Protein AF-A0A8S3AUY8-F1 (afdb_monomer_lite)

Organism: NCBI:txid392030

pLDDT: mean 96.7, std 2.55, range [85.31, 98.44]

Foldseek 3Di:
DDLVVLLVVLVVLLPDQAAQEDEPEQPLQDPSSVVSNVVSVVRRPRHNYYHHHNNPD

Structure (mmCIF, N/CA/C/O backbone):
data_AF-A0A8S3AUY8-F1
#
_entry.id   AF-A0A8S3AUY8-F1
#
loop_
_atom_site.group_PDB
_atom_site.id
_atom_site.type_symbol
_atom_site.label_atom_id
_atom_site.label_alt_id
_atom_site.label_comp_id
_atom_site.label_asym_id
_atom_site.label_entity_id
_atom_site.label_seq_id
_atom_site.pdbx_PDB_ins_code
_atom_site.Cartn_x
_atom_site.Cartn_y
_atom_site.Cartn_z
_atom_site.occupancy
_atom_site.B_iso_or_equiv
_atom_site.auth_seq_id
_atom_site.auth_comp_id
_atom_site.auth_asym_id
_atom_site.auth_atom_id
_atom_site.pdbx_PDB_model_num
ATOM 1 N N . MET A 1 1 ? 0.874 5.039 -12.539 1.00 85.31 1 MET A N 1
ATOM 2 C CA . MET A 1 1 ? 0.840 5.988 -11.392 1.00 85.31 1 MET A CA 1
ATOM 3 C C . MET A 1 1 ? 2.270 6.285 -10.969 1.00 85.31 1 MET A C 1
ATOM 5 O O . MET A 1 1 ? 3.096 5.386 -11.001 1.00 85.31 1 MET A O 1
ATOM 9 N N . SER A 1 2 ? 2.602 7.526 -10.589 1.00 92.44 2 SER A N 1
ATOM 10 C CA . SER A 1 2 ? 3.989 7.844 -10.210 1.00 92.44 2 SER A CA 1
ATOM 11 C C . SER A 1 2 ? 4.386 7.205 -8.872 1.00 92.44 2 SER A C 1
ATOM 13 O O . SER A 1 2 ? 3.570 7.120 -7.953 1.00 92.44 2 SER A O 1
ATOM 15 N N . GLU A 1 3 ? 5.656 6.826 -8.723 1.00 91.81 3 GLU A N 1
ATOM 16 C CA . GLU A 1 3 ? 6.193 6.257 -7.477 1.00 91.81 3 GLU A CA 1
ATOM 17 C C . GLU A 1 3 ? 5.991 7.188 -6.269 1.00 91.81 3 GLU A C 1
ATOM 19 O O . GLU A 1 3 ? 5.605 6.752 -5.182 1.00 91.81 3 GLU A O 1
ATOM 24 N N . LYS A 1 4 ? 6.166 8.500 -6.470 1.00 95.19 4 LYS A N 1
ATOM 25 C CA . LYS A 1 4 ? 5.916 9.512 -5.435 1.00 95.19 4 LYS A CA 1
ATOM 26 C C . LYS A 1 4 ? 4.458 9.501 -4.970 1.00 95.19 4 LYS A C 1
ATOM 28 O O . LYS A 1 4 ? 4.182 9.657 -3.781 1.00 95.19 4 LYS A O 1
ATOM 33 N N . THR A 1 5 ? 3.521 9.308 -5.894 1.00 95.69 5 THR A N 1
ATOM 34 C CA . THR A 1 5 ? 2.096 9.203 -5.565 1.00 95.69 5 THR A CA 1
ATOM 35 C C . THR A 1 5 ? 1.834 7.965 -4.708 1.00 95.69 5 THR A C 1
ATOM 37 O O . THR A 1 5 ? 1.199 8.083 -3.662 1.00 95.69 5 THR A O 1
ATOM 40 N N . VAL A 1 6 ? 2.376 6.804 -5.095 1.00 97.06 6 VAL A N 1
ATOM 41 C CA . VAL A 1 6 ? 2.178 5.534 -4.369 1.00 97.06 6 VAL A CA 1
ATOM 42 C C . VAL A 1 6 ? 2.773 5.605 -2.962 1.00 97.06 6 VAL A C 1
ATOM 44 O O . VAL A 1 6 ? 2.125 5.223 -1.993 1.00 97.06 6 VAL A O 1
ATOM 47 N N . THR A 1 7 ? 3.987 6.137 -2.825 1.00 96.69 7 THR A N 1
ATOM 48 C CA . THR A 1 7 ? 4.662 6.274 -1.523 1.00 96.69 7 THR A CA 1
ATOM 49 C C . THR A 1 7 ? 3.942 7.259 -0.601 1.00 96.69 7 THR A C 1
ATOM 51 O O . THR A 1 7 ? 3.811 6.999 0.596 1.00 96.69 7 THR A O 1
ATOM 54 N N . THR A 1 8 ? 3.395 8.349 -1.148 1.00 98.06 8 THR A N 1
ATOM 55 C CA . THR A 1 8 ? 2.556 9.290 -0.385 1.00 98.06 8 THR A CA 1
ATOM 56 C C . THR A 1 8 ? 1.265 8.621 0.087 1.00 98.06 8 THR A C 1
ATOM 58 O O . THR A 1 8 ? 0.905 8.735 1.260 1.00 98.06 8 THR A O 1
ATOM 61 N N . LEU A 1 9 ? 0.594 7.873 -0.795 1.00 98.00 9 LEU A N 1
ATOM 62 C CA . LEU A 1 9 ? -0.600 7.103 -0.450 1.00 98.00 9 LEU A CA 1
ATOM 63 C C . LEU A 1 9 ? -0.305 6.060 0.635 1.00 98.00 9 LEU A C 1
ATOM 65 O O . LEU A 1 9 ? -1.051 5.967 1.605 1.00 98.00 9 LEU A O 1
ATOM 69 N N . ALA A 1 10 ? 0.800 5.323 0.518 1.00 98.06 10 ALA A N 1
ATOM 70 C CA . ALA A 1 10 ? 1.239 4.367 1.528 1.00 98.06 10 ALA A CA 1
ATOM 71 C C . ALA A 1 10 ? 1.454 5.044 2.892 1.00 98.06 10 ALA A C 1
ATOM 73 O O . ALA A 1 10 ? 1.029 4.519 3.919 1.00 98.06 10 ALA A O 1
ATOM 74 N N . GLY A 1 11 ? 2.051 6.241 2.915 1.00 98.12 11 GLY A N 1
ATOM 75 C CA . GLY A 1 11 ? 2.186 7.048 4.129 1.00 98.12 11 GLY A CA 1
ATOM 76 C C . GLY A 1 11 ? 0.837 7.407 4.760 1.00 98.12 11 GLY A C 1
ATOM 77 O O . GLY A 1 11 ? 0.657 7.226 5.963 1.00 98.12 11 GLY A O 1
ATOM 78 N N . ALA A 1 12 ? -0.129 7.846 3.950 1.00 98.12 12 ALA A N 1
ATOM 79 C CA . ALA A 1 12 ? -1.483 8.139 4.418 1.00 98.12 12 ALA A CA 1
ATOM 80 C C . ALA A 1 12 ? -2.208 6.879 4.920 1.00 98.12 12 ALA A C 1
ATOM 82 O O . ALA A 1 12 ? -2.905 6.928 5.933 1.00 98.12 12 ALA A O 1
ATOM 83 N N . LEU A 1 13 ? -2.006 5.739 4.254 1.00 98.31 13 LEU A N 1
ATOM 84 C CA . LEU A 1 13 ? -2.611 4.468 4.634 1.00 98.31 13 LEU A CA 1
ATOM 85 C C . LEU A 1 13 ? -2.151 4.025 6.028 1.00 98.31 13 LEU A C 1
ATOM 87 O O . LEU A 1 13 ? -2.974 3.545 6.793 1.00 98.31 13 LEU A O 1
ATOM 91 N N . LYS A 1 14 ? -0.894 4.257 6.424 1.00 98.12 14 LYS A N 1
ATOM 92 C CA . LYS A 1 14 ? -0.393 3.881 7.766 1.00 98.12 14 LYS A CA 1
ATOM 93 C C . LYS A 1 14 ? -1.192 4.479 8.926 1.00 98.12 14 LYS A C 1
AT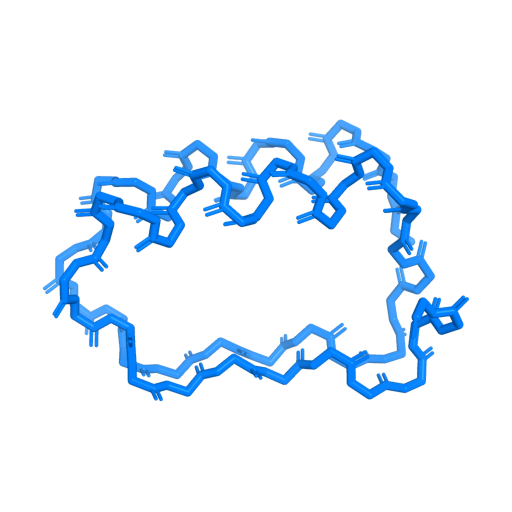OM 95 O O . LYS A 1 14 ? -1.299 3.846 9.970 1.00 98.12 14 LYS A O 1
ATOM 100 N N . ILE A 1 15 ? -1.722 5.689 8.753 1.00 97.38 15 ILE A N 1
ATOM 101 C CA . ILE A 1 15 ? -2.477 6.413 9.789 1.00 97.38 15 ILE A CA 1
ATOM 102 C C . ILE A 1 15 ? -3.989 6.389 9.548 1.00 97.38 15 ILE A C 1
ATOM 104 O O . ILE A 1 15 ? -4.750 6.926 10.351 1.00 97.38 15 ILE A O 1
ATOM 108 N N . ASN A 1 16 ? -4.439 5.806 8.436 1.00 97.50 16 ASN A N 1
ATOM 109 C CA . ASN A 1 16 ? -5.852 5.744 8.116 1.00 97.50 16 ASN A CA 1
ATOM 110 C C . ASN A 1 16 ? -6.537 4.663 8.965 1.00 97.50 16 ASN A C 1
ATOM 112 O O . ASN A 1 16 ? -6.203 3.481 8.874 1.00 97.50 16 ASN A O 1
ATOM 116 N N . LEU A 1 17 ? -7.511 5.081 9.777 1.00 95.88 17 LEU A N 1
ATOM 117 C CA . LEU A 1 17 ? -8.217 4.198 10.706 1.00 95.88 17 LEU A CA 1
ATOM 118 C C . LEU A 1 17 ? -9.628 3.792 10.254 1.00 95.88 17 LEU A C 1
ATOM 120 O O . LEU A 1 17 ? -10.331 3.115 10.994 1.00 95.88 17 LEU A O 1
ATOM 124 N N . THR A 1 18 ? -10.072 4.230 9.077 1.00 97.81 18 THR A N 1
ATOM 125 C CA . THR A 1 18 ? -11.476 4.094 8.650 1.00 97.81 18 THR A CA 1
ATOM 126 C C . THR A 1 18 ? -11.643 3.364 7.326 1.00 97.81 18 THR A C 1
ATOM 128 O O . THR A 1 18 ? -12.700 2.792 7.071 1.00 97.81 18 THR A O 1
ATOM 131 N N . LEU A 1 19 ? -10.623 3.380 6.469 1.00 98.31 19 LEU A N 1
ATOM 132 C CA . LEU A 1 19 ? -10.677 2.779 5.149 1.00 98.31 19 LEU A CA 1
ATOM 133 C C . LEU A 1 19 ? -10.575 1.258 5.262 1.00 98.31 19 LEU A C 1
ATOM 135 O O . LEU A 1 19 ? -9.579 0.727 5.747 1.00 98.31 19 LEU A O 1
ATOM 139 N N . THR A 1 20 ? -11.597 0.566 4.766 1.00 98.38 20 THR A N 1
ATOM 140 C CA . THR A 1 20 ? -11.666 -0.902 4.760 1.00 98.38 20 THR A CA 1
ATOM 141 C C . THR A 1 20 ? -11.372 -1.504 3.389 1.00 98.38 20 THR A C 1
ATOM 143 O O . THR A 1 20 ? -10.954 -2.656 3.308 1.00 98.38 20 THR A O 1
ATOM 146 N N . THR A 1 21 ? -11.556 -0.732 2.315 1.00 98.44 21 THR A N 1
ATOM 147 C CA . THR A 1 21 ? -11.320 -1.155 0.929 1.00 98.44 21 THR A CA 1
ATOM 148 C C . THR A 1 21 ? -10.546 -0.081 0.179 1.00 98.44 21 THR A C 1
ATOM 150 O O . THR A 1 21 ? -10.909 1.093 0.238 1.00 98.44 21 THR A O 1
ATOM 153 N N . LEU A 1 22 ? -9.498 -0.484 -0.536 1.00 98.19 22 LEU A N 1
ATOM 154 C CA . LEU A 1 22 ? -8.695 0.377 -1.395 1.00 98.19 22 LEU A CA 1
ATOM 155 C C . LEU A 1 22 ? -8.529 -0.300 -2.756 1.00 98.19 22 LEU A C 1
ATOM 157 O O . LEU A 1 22 ? -7.932 -1.370 -2.845 1.00 98.19 22 LEU A O 1
ATOM 161 N N . ASP A 1 23 ? -9.061 0.324 -3.802 1.00 98.19 23 ASP A N 1
ATOM 162 C CA . ASP A 1 23 ? -8.892 -0.133 -5.180 1.00 98.19 23 ASP A CA 1
ATOM 163 C C . ASP A 1 23 ? -7.780 0.672 -5.853 1.00 98.19 23 ASP A C 1
ATOM 165 O O . ASP A 1 23 ? -7.862 1.897 -5.964 1.00 98.19 23 ASP A O 1
ATOM 169 N N . LEU A 1 24 ? -6.721 -0.027 -6.251 1.00 97.56 24 LEU A N 1
ATOM 170 C CA . LEU A 1 24 ? -5.615 0.512 -7.026 1.00 97.56 24 LEU A CA 1
ATOM 171 C C . LEU A 1 24 ? -5.396 -0.281 -8.318 1.00 97.56 24 LEU A C 1
ATOM 173 O O . LEU A 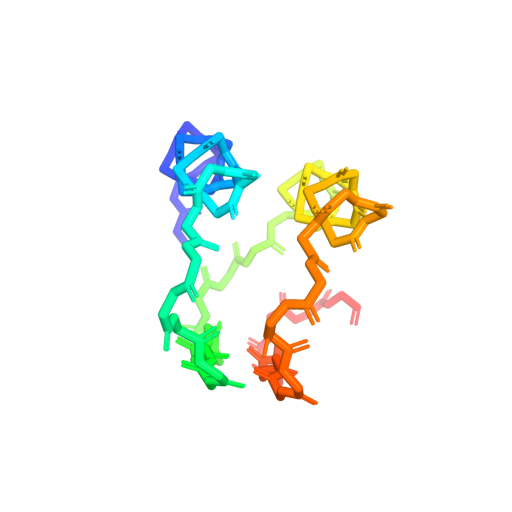1 24 ? -4.295 -0.241 -8.871 1.00 97.56 24 LEU A O 1
ATOM 177 N N . GLY A 1 25 ? -6.415 -0.966 -8.833 1.00 97.38 25 GLY A N 1
ATOM 178 C CA . GLY A 1 25 ? -6.330 -1.695 -10.091 1.00 97.38 25 GLY A CA 1
ATOM 179 C C . GLY A 1 25 ? -5.949 -0.802 -11.278 1.00 97.38 25 GLY A C 1
ATOM 180 O O . GLY A 1 25 ? -6.286 0.381 -11.306 1.00 97.38 25 GLY A O 1
ATOM 181 N N . ASN A 1 26 ? -5.222 -1.366 -12.247 1.00 96.88 26 ASN A N 1
ATOM 182 C CA . ASN A 1 26 ? -4.823 -0.699 -13.493 1.00 96.88 26 ASN A CA 1
ATOM 183 C C . ASN A 1 26 ? -4.145 0.676 -13.282 1.00 96.88 26 ASN A C 1
ATOM 185 O O . ASN A 1 26 ? -4.478 1.670 -13.928 1.00 96.88 26 ASN A O 1
ATOM 189 N N . ASN A 1 27 ? -3.204 0.750 -12.334 1.00 97.00 27 ASN A N 1
ATOM 190 C CA . ASN A 1 27 ? -2.500 1.986 -11.983 1.00 97.00 27 ASN A CA 1
ATOM 191 C C . ASN A 1 27 ? -0.994 1.935 -12.250 1.00 97.00 27 ASN A C 1
ATOM 193 O O . ASN A 1 27 ? -0.294 2.836 -11.794 1.00 97.00 27 ASN A O 1
ATOM 197 N N . GLU A 1 28 ? -0.474 0.945 -12.980 1.00 95.88 28 GLU A N 1
ATOM 198 C CA . GLU A 1 28 ? 0.960 0.820 -13.305 1.00 95.88 28 GLU A CA 1
ATOM 199 C C . GLU A 1 28 ? 1.870 0.994 -12.067 1.00 95.88 28 GLU A C 1
ATOM 201 O O . GLU A 1 28 ? 2.8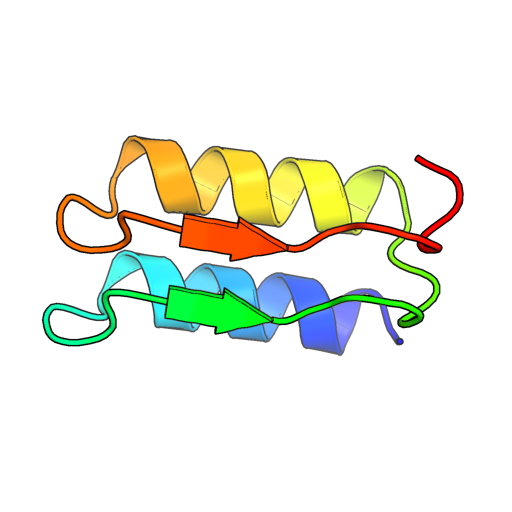26 1.777 -12.068 1.00 95.88 28 GLU A O 1
ATOM 206 N N . ILE A 1 29 ? 1.518 0.351 -10.952 1.00 96.69 29 ILE A N 1
ATOM 207 C CA . ILE A 1 29 ? 2.298 0.425 -9.713 1.00 96.69 29 ILE A CA 1
ATOM 208 C C . ILE A 1 29 ? 3.618 -0.330 -9.898 1.00 96.69 29 ILE A C 1
ATOM 210 O O . ILE A 1 29 ? 3.628 -1.523 -10.174 1.00 96.69 29 ILE A O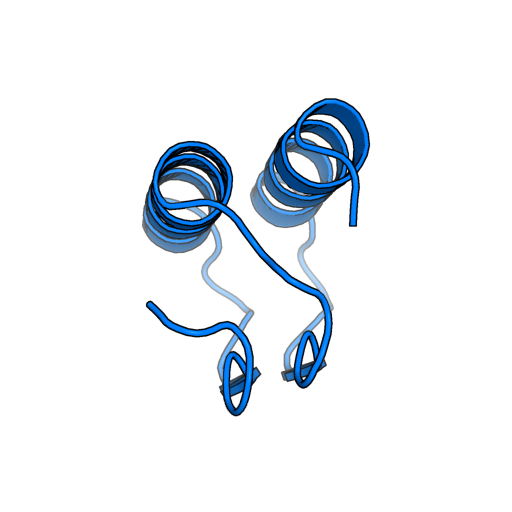 1
ATOM 214 N N . SER A 1 30 ? 4.745 0.357 -9.699 1.00 95.56 30 SER A N 1
ATOM 215 C CA . SER A 1 30 ? 6.070 -0.273 -9.726 1.00 95.56 30 SER A CA 1
ATOM 216 C C . SER A 1 30 ? 6.286 -1.204 -8.526 1.00 95.56 30 SER A C 1
ATOM 218 O O . SER A 1 30 ? 5.668 -1.034 -7.474 1.00 95.56 30 SER A O 1
ATOM 220 N N . TYR A 1 31 ? 7.253 -2.124 -8.620 1.00 95.88 31 TYR A N 1
ATOM 221 C CA . TYR A 1 31 ? 7.659 -2.974 -7.490 1.00 95.88 31 TYR A CA 1
ATOM 222 C C . TYR A 1 31 ? 8.065 -2.174 -6.239 1.00 95.88 31 TYR A C 1
ATOM 224 O O . TYR A 1 31 ? 7.796 -2.601 -5.117 1.00 95.88 31 TYR A O 1
ATOM 232 N N . ILE A 1 32 ? 8.664 -0.991 -6.416 1.00 95.88 32 ILE A N 1
ATOM 233 C CA . ILE A 1 32 ? 9.014 -0.086 -5.309 1.00 95.88 32 ILE A CA 1
ATOM 234 C C . ILE A 1 32 ? 7.741 0.446 -4.638 1.00 95.88 32 ILE A C 1
ATOM 236 O O . ILE A 1 32 ? 7.616 0.408 -3.413 1.00 95.88 32 ILE A O 1
ATOM 240 N N . GLY A 1 33 ? 6.764 0.890 -5.435 1.00 96.44 33 GLY A N 1
ATOM 241 C CA . GLY A 1 33 ? 5.460 1.321 -4.936 1.00 96.44 33 GLY A CA 1
ATOM 242 C C . GLY A 1 33 ? 4.702 0.200 -4.217 1.00 96.44 33 GLY A C 1
ATOM 243 O O . GLY A 1 33 ? 4.160 0.423 -3.135 1.00 96.44 33 GLY A O 1
ATOM 244 N N . ALA A 1 34 ? 4.720 -1.017 -4.767 1.00 97.00 34 ALA A N 1
ATOM 245 C CA . ALA A 1 34 ? 4.127 -2.198 -4.142 1.00 97.00 34 ALA A CA 1
ATOM 246 C C . ALA A 1 34 ? 4.787 -2.528 -2.791 1.00 97.00 34 ALA A C 1
ATOM 248 O O . ALA A 1 34 ? 4.089 -2.806 -1.816 1.00 97.00 34 ALA A O 1
ATOM 249 N N . GLY A 1 35 ? 6.117 -2.411 -2.692 1.00 97.94 35 GLY A N 1
ATOM 250 C CA . GLY A 1 35 ? 6.846 -2.546 -1.428 1.00 97.94 35 GLY A CA 1
ATOM 251 C C . GLY A 1 35 ? 6.425 -1.506 -0.384 1.00 97.94 35 GLY A C 1
ATOM 252 O O . GLY A 1 35 ? 6.179 -1.851 0.772 1.00 97.94 35 GLY A O 1
ATOM 253 N N . ALA A 1 36 ? 6.248 -0.246 -0.794 1.00 98.06 36 ALA A N 1
ATOM 254 C CA . ALA A 1 36 ? 5.767 0.809 0.097 1.00 98.06 36 ALA A CA 1
ATOM 255 C C . ALA A 1 36 ? 4.346 0.529 0.621 1.00 98.06 36 ALA A C 1
ATOM 257 O O . ALA A 1 36 ? 4.077 0.732 1.808 1.00 98.06 36 ALA A O 1
ATOM 258 N N . LEU A 1 37 ? 3.447 0.031 -0.238 1.00 98.00 37 LEU A N 1
ATOM 259 C CA . LEU A 1 37 ? 2.109 -0.409 0.171 1.00 98.00 37 LEU A CA 1
ATOM 260 C C . LEU A 1 37 ? 2.190 -1.585 1.151 1.00 98.00 37 LEU A C 1
ATOM 262 O O . LEU A 1 37 ? 1.541 -1.540 2.192 1.00 98.00 37 LEU A O 1
ATOM 266 N N . ALA A 1 38 ? 3.034 -2.585 0.888 1.00 98.00 38 ALA A N 1
ATOM 267 C CA . ALA A 1 38 ? 3.232 -3.717 1.794 1.00 98.00 38 ALA A CA 1
ATOM 268 C C . ALA A 1 38 ? 3.705 -3.269 3.190 1.00 98.00 38 ALA A C 1
ATOM 270 O O . ALA A 1 38 ? 3.192 -3.742 4.205 1.00 98.00 38 ALA A O 1
ATOM 271 N N . ASP A 1 39 ? 4.627 -2.308 3.264 1.00 98.31 39 ASP A N 1
ATOM 272 C CA . ASP A 1 39 ? 5.065 -1.733 4.539 1.00 98.31 39 ASP A CA 1
ATOM 273 C C . ASP A 1 39 ? 3.974 -0.924 5.247 1.00 98.31 39 ASP A C 1
ATOM 275 O O . ASP A 1 39 ? 3.965 -0.847 6.477 1.00 98.31 39 ASP A O 1
ATOM 279 N N . ALA A 1 40 ? 3.045 -0.319 4.506 1.00 98.19 40 ALA A N 1
ATOM 280 C CA . ALA A 1 40 ? 1.886 0.338 5.096 1.00 98.19 40 ALA A CA 1
ATOM 281 C C . ALA A 1 40 ? 0.872 -0.664 5.665 1.00 98.19 40 ALA A C 1
ATOM 283 O O . ALA A 1 40 ? 0.346 -0.448 6.757 1.00 98.19 40 ALA A O 1
ATOM 284 N N . LEU A 1 41 ? 0.649 -1.786 4.979 1.00 97.94 41 LEU A N 1
ATOM 285 C CA . LEU A 1 41 ? -0.272 -2.838 5.422 1.00 97.94 41 LEU A CA 1
ATOM 286 C C . LEU A 1 41 ? 0.196 -3.565 6.685 1.00 97.94 41 LEU A C 1
ATOM 288 O O . LEU A 1 41 ? -0.633 -4.029 7.455 1.00 97.94 41 LEU A O 1
ATOM 292 N N . LYS A 1 42 ? 1.507 -3.629 6.952 1.00 98.06 42 LYS A N 1
ATOM 293 C CA . LYS A 1 42 ? 2.028 -4.196 8.213 1.00 98.06 42 LYS A CA 1
ATOM 294 C C . LYS A 1 42 ? 1.534 -3.454 9.460 1.00 98.06 42 LYS A C 1
ATOM 296 O O . LYS A 1 42 ? 1.541 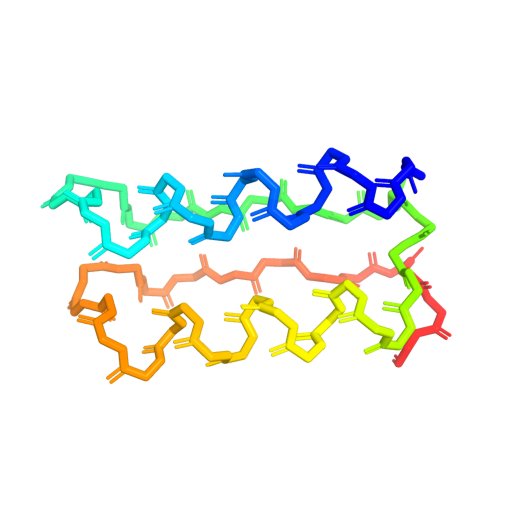-4.033 10.542 1.00 98.06 42 LYS A O 1
ATOM 301 N N . VAL A 1 43 ? 1.168 -2.177 9.326 1.00 97.69 43 VAL A N 1
ATOM 302 C CA . VAL A 1 43 ? 0.726 -1.331 10.448 1.00 97.69 43 VAL A CA 1
ATOM 303 C C . VAL A 1 43 ? -0.742 -0.918 10.347 1.00 97.69 43 VAL A C 1
ATOM 305 O O . VAL A 1 43 ? -1.357 -0.654 11.378 1.00 97.69 43 VAL A O 1
ATOM 308 N N . ASN A 1 44 ? -1.322 -0.868 9.143 1.00 97.81 44 ASN A N 1
ATOM 309 C CA . ASN A 1 44 ? -2.746 -0.596 8.980 1.00 97.81 44 ASN A CA 1
ATOM 310 C C . ASN A 1 44 ? -3.569 -1.834 9.378 1.00 97.81 44 ASN A C 1
ATOM 312 O O . ASN A 1 44 ? -3.434 -2.892 8.773 1.00 97.81 44 ASN A O 1
ATOM 316 N N . GLN A 1 45 ? -4.438 -1.680 10.379 1.00 95.94 45 GLN A N 1
ATOM 317 C CA . GLN A 1 45 ? -5.269 -2.769 10.914 1.00 95.94 45 GLN A CA 1
ATOM 318 C C . GLN A 1 45 ? -6.724 -2.760 10.418 1.00 95.9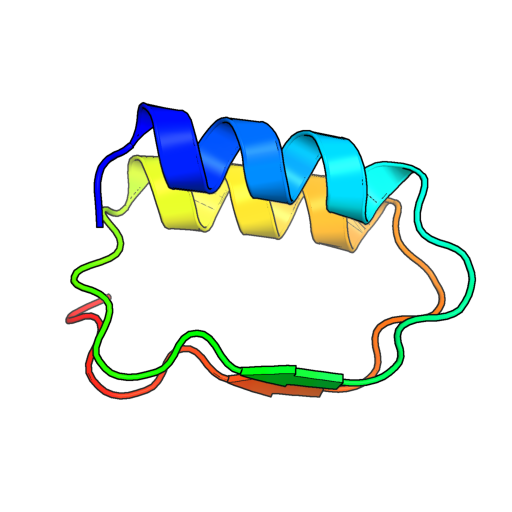4 45 GLN A C 1
ATOM 320 O O . GLN A 1 45 ? -7.485 -3.655 10.771 1.00 95.94 45 GLN A O 1
ATOM 325 N N . ASN A 1 46 ? -7.130 -1.757 9.637 1.00 97.69 46 ASN A N 1
ATOM 326 C CA . ASN A 1 46 ? -8.526 -1.575 9.223 1.00 97.69 46 ASN A CA 1
ATOM 327 C C . ASN A 1 46 ? -8.768 -1.980 7.768 1.00 97.69 46 ASN A C 1
ATOM 329 O O . ASN A 1 46 ? -9.868 -2.423 7.422 1.00 97.69 46 ASN A O 1
ATOM 333 N N . LEU A 1 47 ? -7.748 -1.857 6.913 1.00 98.31 47 LEU A N 1
ATOM 334 C CA . LEU A 1 47 ? -7.866 -2.228 5.516 1.00 98.31 47 LEU A CA 1
ATOM 335 C C . LEU A 1 47 ? -8.026 -3.743 5.401 1.00 98.31 47 LEU A C 1
ATOM 337 O O . LEU A 1 47 ? -7.133 -4.515 5.734 1.00 98.31 47 LEU A O 1
ATOM 341 N N . SER A 1 48 ? -9.188 -4.150 4.910 1.00 97.94 48 SER A N 1
ATOM 342 C CA . SER A 1 48 ? -9.569 -5.550 4.739 1.00 97.94 48 SER A CA 1
ATOM 343 C C . SER A 1 48 ? -9.438 -6.002 3.287 1.00 97.94 48 SER A C 1
ATOM 345 O O . SER A 1 48 ? -9.258 -7.185 3.024 1.00 97.94 48 SER A O 1
ATOM 347 N N . THR A 1 49 ? -9.549 -5.075 2.332 1.00 98.25 49 THR A N 1
ATOM 348 C CA . THR A 1 49 ? -9.447 -5.362 0.897 1.00 98.25 49 THR A CA 1
ATOM 349 C C . THR A 1 49 ? -8.515 -4.365 0.221 1.00 98.25 49 THR A C 1
ATOM 351 O O . THR A 1 49 ? -8.696 -3.153 0.342 1.00 98.25 49 THR A O 1
ATOM 354 N N . LEU A 1 50 ? -7.535 -4.886 -0.516 1.00 97.81 50 LEU A N 1
ATOM 355 C CA . LEU A 1 50 ? -6.672 -4.122 -1.409 1.00 97.81 50 LEU A CA 1
ATOM 356 C C . LEU A 1 50 ? -6.709 -4.768 -2.795 1.00 97.81 50 LEU A C 1
ATOM 358 O O . LEU A 1 50 ? -6.338 -5.934 -2.930 1.00 97.81 50 LEU A O 1
ATOM 362 N N . ASP A 1 51 ? -7.132 -4.014 -3.808 1.00 98.12 51 ASP A N 1
ATOM 363 C CA . ASP A 1 51 ? -7.084 -4.453 -5.203 1.00 98.12 51 ASP A CA 1
ATOM 364 C C . ASP A 1 51 ? -5.842 -3.891 -5.905 1.00 98.12 51 ASP A C 1
ATOM 366 O O . ASP A 1 51 ? -5.625 -2.680 -5.935 1.00 98.12 51 ASP A O 1
ATOM 370 N N . LEU A 1 52 ? -5.024 -4.786 -6.461 1.00 97.12 52 LEU A N 1
ATOM 371 C CA . LEU A 1 52 ? -3.827 -4.467 -7.246 1.00 97.12 52 LEU A CA 1
ATOM 372 C C . LEU A 1 52 ? -3.854 -5.113 -8.637 1.00 97.12 52 LEU A C 1
ATOM 374 O O . LEU A 1 52 ? -2.822 -5.154 -9.312 1.00 97.12 52 LEU A O 1
ATOM 378 N N . ARG A 1 53 ? -5.006 -5.619 -9.091 1.00 97.56 53 ARG A N 1
ATOM 379 C CA . ARG A 1 53 ? -5.129 -6.252 -10.411 1.00 97.56 53 ARG A CA 1
ATOM 380 C C . ARG A 1 53 ? -4.671 -5.303 -11.516 1.00 97.56 53 ARG A C 1
ATOM 382 O O . ARG A 1 53 ? -4.770 -4.088 -11.397 1.00 97.56 53 ARG A O 1
ATOM 389 N N . GLU A 1 54 ? -4.137 -5.863 -12.596 1.00 96.69 54 GLU A N 1
ATOM 390 C CA . GLU A 1 54 ? -3.699 -5.090 -13.770 1.00 96.69 54 GLU A CA 1
ATOM 391 C C . GLU A 1 54 ? -2.584 -4.054 -13.486 1.00 96.69 54 GLU A C 1
ATOM 393 O O . GLU A 1 54 ? -2.382 -3.133 -14.267 1.00 96.69 54 GLU A O 1
ATOM 398 N N . ASN A 1 55 ? -1.807 -4.204 -12.402 1.00 95.75 55 ASN A N 1
ATOM 399 C CA . ASN A 1 55 ? -0.601 -3.389 -12.172 1.00 95.75 55 ASN A CA 1
ATOM 400 C C . ASN A 1 55 ? 0.696 -4.006 -12.720 1.00 95.75 55 ASN A C 1
ATOM 402 O O . ASN A 1 55 ? 1.721 -3.331 -12.728 1.00 95.75 55 ASN A O 1
ATOM 406 N N . GLY A 1 56 ? 0.666 -5.258 -13.192 1.00 90.56 56 GLY A N 1
ATOM 407 C CA . GLY A 1 56 ? 1.846 -5.936 -13.749 1.00 90.56 56 GLY A CA 1
ATOM 408 C C . GLY A 1 56 ? 2.910 -6.319 -12.709 1.00 90.56 56 GLY A C 1
ATOM 409 O O . GLY A 1 56 ? 4.095 -6.341 -13.044 1.00 90.56 56 GLY A O 1
ATOM 410 N N . ILE A 1 57 ? 2.479 -6.594 -11.472 1.00 87.12 57 ILE A N 1
ATOM 411 C CA . ILE A 1 57 ? 3.300 -6.992 -10.313 1.00 87.12 57 ILE A CA 1
ATOM 412 C C . ILE A 1 57 ? 2.928 -8.377 -9.792 1.00 87.12 57 ILE A C 1
ATOM 414 O O . ILE A 1 57 ? 1.780 -8.810 -10.046 1.00 87.12 57 ILE A O 1
#

Secondary structure (DSSP, 8-state):
--HHHHHHHHHHHHH-SS--EEE-TTS---HHHHHHHHHHHTT-SS--EEE-TTS--

InterPro domains:
  IPR001611 Leucine-rich repeat [PF13516] (16-38)
  IPR001611 Leucine-rich repeat [PF13516] (43-57)
  IPR032675 Leucine-rich repeat domain superfamily [G3DSA:3.80.10.10] (1-57)
  IPR052410 Dynein regulatory complex subunit 5 [PTHR24107] (6-57)

Sequence (57 aa):
MSEKTVTTLAGALKINLTLTTLDLGNNEISYIGAGALADALKVNQNLSTLDLRENGI

Radius of gyration: 10.38 Å; chains: 1; bounding box: 21×16×25 Å